Protein AF-A0A1V5T5C8-F1 (afdb_monomer_lite)

Foldseek 3Di:
DDDPPDDPPPDCPCLVPVVVVVPDPVVVQVVQCVLPVQWDWDQDPVLRAIFIWGQDPVNPGTDGPDTQADPVRHHDDDDPVVVVVVVVVVVVVVVVVVVVVVVVVVVVVVVVVVVVVVVVVVVVVVVVVVVVVVVVVVVVVVVVVVPDPPPPPPPPDDPPDPDPPPDDDD

Organism: NCBI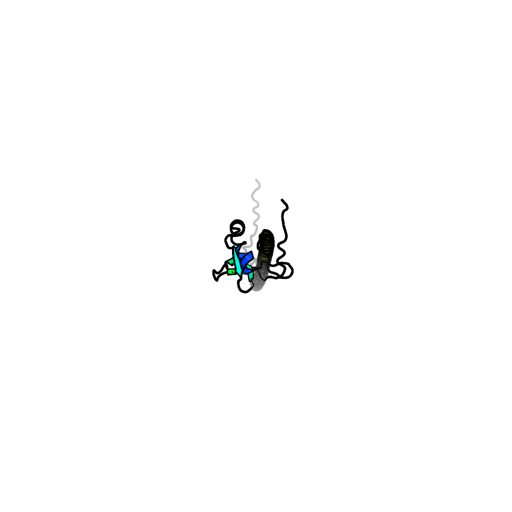:txid1852833

Secondary structure (DSSP, 8-state):
----------SSSSHHHHTTTT---HHHHHHHHHH-TTEEEEEETTTTEEEEEEE-TTSS-EEEEEE-B-TTS-B---SHHHHHHHHHHHHHHHHHHHHHHHHHHHHHHHHHHHHHHHHHHHHHHHHHHHHHHHHHHHHHHHHHHHTS----TTSSS-------------

Structure (mmCIF, N/CA/C/O backbone):
data_AF-A0A1V5T5C8-F1
#
_entry.id   AF-A0A1V5T5C8-F1
#
loop_
_atom_site.group_PDB
_atom_site.id
_atom_site.type_symbol
_atom_site.label_atom_id
_atom_site.label_alt_id
_atom_site.label_comp_id
_atom_site.label_asym_id
_atom_site.label_entity_id
_atom_site.label_seq_id
_atom_site.pdbx_PDB_ins_code
_atom_site.Cartn_x
_atom_site.Cartn_y
_atom_site.Cartn_z
_atom_site.occupancy
_atom_site.B_iso_or_equiv
_atom_site.auth_seq_id
_atom_site.auth_comp_id
_atom_site.auth_asym_id
_atom_site.auth_atom_id
_atom_site.pdbx_PDB_model_num
ATOM 1 N N . MET A 1 1 ? 13.444 12.491 -52.263 1.00 38.03 1 MET A N 1
ATOM 2 C CA . MET A 1 1 ? 14.411 11.627 -51.557 1.00 38.03 1 MET A CA 1
ATOM 3 C C . MET A 1 1 ? 13.628 10.863 -50.518 1.00 38.03 1 MET A C 1
ATOM 5 O O . MET A 1 1 ? 13.037 11.478 -49.642 1.00 38.03 1 MET A O 1
ATOM 9 N N . GLU A 1 2 ? 13.500 9.564 -50.746 1.00 32.31 2 GLU A N 1
ATOM 10 C CA . GLU A 1 2 ? 12.627 8.657 -50.007 1.00 32.31 2 GLU A CA 1
ATOM 11 C C . GLU A 1 2 ? 13.234 8.294 -48.645 1.00 32.31 2 GLU A C 1
ATOM 13 O O . GLU A 1 2 ? 14.443 8.097 -48.514 1.00 32.31 2 GLU A O 1
ATOM 18 N N . LEU A 1 3 ? 12.371 8.245 -47.629 1.00 39.69 3 LEU A N 1
ATOM 19 C CA . LEU A 1 3 ? 12.669 7.798 -46.272 1.00 39.69 3 LEU A CA 1
ATOM 20 C C . LEU A 1 3 ? 12.863 6.278 -46.280 1.00 39.69 3 LEU A C 1
ATOM 22 O O . LEU A 1 3 ? 11.891 5.530 -46.343 1.00 39.69 3 LEU A O 1
ATOM 26 N N . ASN A 1 4 ? 14.108 5.814 -46.180 1.00 36.47 4 ASN A N 1
ATOM 27 C CA . ASN A 1 4 ? 14.394 4.401 -45.940 1.00 36.47 4 ASN A CA 1
ATOM 28 C C . ASN A 1 4 ? 14.204 4.070 -44.455 1.00 36.47 4 ASN A C 1
ATOM 30 O O . ASN A 1 4 ? 15.144 4.062 -43.662 1.00 36.47 4 ASN A O 1
ATOM 34 N N . SER A 1 5 ? 12.957 3.779 -44.090 1.00 45.12 5 SER A N 1
ATOM 35 C CA . SER A 1 5 ? 12.588 3.082 -42.862 1.00 45.12 5 SER A CA 1
ATOM 36 C C . SER A 1 5 ? 12.713 1.573 -43.080 1.00 45.12 5 SER A C 1
ATOM 38 O O . SER A 1 5 ? 11.783 0.947 -43.577 1.00 45.12 5 SER A O 1
ATOM 40 N N . ASN A 1 6 ? 13.856 0.984 -42.736 1.00 38.56 6 ASN A N 1
ATOM 41 C CA . ASN A 1 6 ? 13.992 -0.466 -42.564 1.00 38.56 6 ASN A CA 1
ATOM 42 C C . ASN A 1 6 ? 15.200 -0.769 -41.669 1.00 38.56 6 ASN A C 1
ATOM 44 O O . ASN A 1 6 ? 16.233 -1.243 -42.125 1.00 38.56 6 ASN A O 1
ATOM 48 N N . PHE A 1 7 ? 15.055 -0.497 -40.372 1.00 40.44 7 PHE A N 1
ATOM 49 C CA . PHE A 1 7 ? 15.857 -1.154 -39.342 1.00 40.44 7 PHE A CA 1
ATOM 50 C C . PHE A 1 7 ? 14.936 -2.106 -38.577 1.00 40.44 7 PHE A C 1
ATOM 52 O O . PHE A 1 7 ? 14.286 -1.747 -37.599 1.00 40.44 7 PHE A O 1
ATOM 59 N N . HIS A 1 8 ? 14.815 -3.324 -39.099 1.00 40.09 8 HIS A N 1
ATOM 60 C CA . HIS A 1 8 ? 14.231 -4.457 -38.392 1.00 40.09 8 HIS A CA 1
ATOM 61 C C . HIS A 1 8 ? 15.360 -5.253 -37.745 1.00 40.09 8 HIS A C 1
ATOM 63 O O . HIS A 1 8 ? 15.930 -6.155 -38.355 1.00 40.09 8 HIS A O 1
ATOM 69 N N . ASP A 1 9 ? 15.673 -4.902 -36.502 1.00 41.22 9 ASP A N 1
ATOM 70 C CA . ASP A 1 9 ? 16.601 -5.651 -35.660 1.00 41.22 9 ASP A CA 1
ATOM 71 C C . ASP A 1 9 ? 15.849 -6.874 -35.093 1.00 41.22 9 ASP A C 1
ATOM 73 O O . ASP A 1 9 ? 15.167 -6.803 -34.074 1.00 41.22 9 ASP A O 1
ATOM 77 N N . ARG A 1 10 ? 15.838 -7.981 -35.852 1.00 44.47 10 ARG A N 1
ATOM 78 C CA . ARG A 1 10 ? 15.062 -9.208 -35.549 1.00 44.47 10 ARG A CA 1
ATOM 79 C C . ARG A 1 10 ? 15.802 -10.242 -34.695 1.00 44.47 10 ARG A C 1
ATOM 81 O O . ARG A 1 10 ? 15.260 -11.307 -34.424 1.00 44.47 10 ARG A O 1
ATOM 88 N N . ALA A 1 11 ? 17.020 -9.963 -34.267 1.00 41.38 11 ALA A N 1
ATOM 89 C CA . ALA A 1 11 ? 17.765 -10.828 -33.365 1.00 41.38 11 ALA A CA 1
ATOM 90 C C . ALA A 1 11 ? 18.721 -9.932 -32.595 1.00 41.38 11 ALA A C 1
ATOM 92 O O . ALA A 1 11 ? 19.500 -9.236 -33.232 1.00 41.38 11 ALA A O 1
ATOM 93 N N . GLY A 1 12 ? 18.637 -9.928 -31.263 1.00 43.31 12 GLY A N 1
ATOM 94 C CA . GLY A 1 12 ? 19.308 -9.001 -30.344 1.00 43.31 12 GLY A CA 1
ATOM 95 C C . GLY A 1 12 ? 20.844 -9.036 -30.317 1.00 43.31 12 GLY A C 1
ATOM 96 O O . GLY A 1 12 ? 21.445 -9.022 -29.248 1.00 43.31 12 GLY A O 1
ATOM 97 N N . ASN A 1 13 ? 21.485 -9.052 -31.479 1.00 45.16 13 ASN A N 1
ATOM 98 C CA . ASN A 1 13 ? 22.926 -9.113 -31.675 1.00 45.16 13 ASN A CA 1
ATOM 99 C C . ASN A 1 13 ? 23.567 -7.719 -31.766 1.00 45.16 13 ASN A C 1
ATOM 101 O O . ASN A 1 13 ? 24.787 -7.620 -31.705 1.00 45.16 13 ASN A O 1
ATOM 105 N N . LEU A 1 14 ? 22.766 -6.650 -31.854 1.00 46.56 14 LEU A N 1
ATOM 106 C CA . LEU A 1 14 ? 23.217 -5.250 -31.876 1.00 46.56 14 LEU A CA 1
ATOM 107 C C . LEU A 1 14 ? 22.770 -4.444 -30.644 1.00 46.56 14 LEU A C 1
ATOM 109 O O . LEU A 1 14 ? 22.971 -3.235 -30.584 1.00 46.56 14 LEU A O 1
ATOM 113 N N . ILE A 1 15 ? 22.244 -5.104 -29.602 1.00 48.31 15 ILE A N 1
ATOM 114 C CA . ILE A 1 15 ? 21.713 -4.436 -28.397 1.00 48.31 15 ILE A CA 1
ATOM 115 C C . ILE A 1 15 ? 22.774 -3.550 -27.712 1.00 48.31 15 ILE A C 1
ATOM 117 O O . ILE A 1 15 ? 22.446 -2.535 -27.120 1.00 48.31 15 ILE A O 1
ATOM 121 N N . GLY A 1 16 ? 24.068 -3.859 -27.813 1.00 44.94 16 GLY A N 1
ATOM 122 C CA . GLY A 1 16 ? 25.109 -2.989 -27.248 1.00 44.94 16 GLY A CA 1
ATOM 123 C C . GLY A 1 16 ? 25.271 -1.641 -27.969 1.00 44.94 16 GLY A C 1
ATOM 124 O O . GLY A 1 16 ? 25.541 -0.631 -27.321 1.00 44.94 16 GLY A O 1
ATOM 125 N N . GLU A 1 17 ? 25.088 -1.614 -29.292 1.00 48.06 17 GLU A N 1
ATOM 126 C CA . GLU A 1 17 ? 25.416 -0.467 -30.154 1.00 48.06 17 GLU A CA 1
ATOM 127 C C . GLU A 1 17 ? 24.178 0.357 -30.539 1.00 48.06 17 GLU A C 1
ATOM 129 O O . GLU A 1 17 ? 24.265 1.578 -30.643 1.00 48.06 17 GLU A O 1
ATOM 134 N N . THR A 1 18 ? 22.993 -0.257 -30.646 1.00 48.06 18 THR A N 1
ATOM 135 C CA . THR A 1 18 ? 21.729 0.481 -30.839 1.00 48.06 18 THR A CA 1
ATOM 136 C C . THR A 1 18 ? 21.247 1.142 -29.542 1.00 48.06 18 THR A C 1
ATOM 138 O O . THR A 1 18 ? 20.561 2.162 -29.574 1.00 48.06 18 THR A O 1
ATOM 141 N N . TYR A 1 19 ? 21.626 0.608 -28.375 1.00 49.00 19 TYR A N 1
ATOM 142 C CA . TYR A 1 19 ? 21.136 1.096 -27.078 1.00 49.00 19 TYR A CA 1
ATOM 143 C C . TYR A 1 19 ? 22.019 2.196 -26.491 1.00 49.00 19 TYR A C 1
ATOM 145 O O . TYR A 1 19 ? 21.559 2.941 -25.627 1.00 49.00 19 TYR A O 1
ATOM 153 N N . SER A 1 20 ? 23.241 2.361 -27.008 1.00 46.12 20 SER A N 1
ATOM 154 C CA . SER A 1 20 ? 24.018 3.578 -26.798 1.00 46.12 20 SER A CA 1
ATOM 155 C C . SER A 1 20 ? 23.475 4.761 -27.620 1.00 46.12 20 SER A C 1
ATOM 157 O O . SER A 1 20 ? 23.732 5.907 -27.289 1.00 46.12 20 SER A O 1
ATOM 159 N N . LEU A 1 21 ? 22.659 4.530 -28.654 1.00 45.25 21 LEU A N 1
ATOM 160 C CA . LEU A 1 21 ? 21.985 5.599 -29.409 1.00 45.25 21 LEU A CA 1
ATOM 161 C C . LEU A 1 21 ? 20.641 6.028 -28.796 1.00 45.25 21 LEU A C 1
ATOM 163 O O . LEU A 1 21 ? 20.208 7.152 -29.020 1.00 45.25 21 LEU A O 1
ATOM 167 N N . ILE A 1 22 ? 20.033 5.182 -27.953 1.00 46.81 22 ILE A N 1
ATOM 168 C CA . ILE A 1 22 ? 18.993 5.582 -26.981 1.00 46.81 22 ILE A CA 1
ATOM 169 C C . ILE A 1 22 ? 19.664 6.049 -25.666 1.00 46.81 22 ILE A C 1
ATOM 171 O O . ILE A 1 22 ? 19.035 6.132 -24.612 1.00 46.81 22 ILE A O 1
ATOM 175 N N . LEU A 1 23 ? 20.967 6.369 -25.684 1.00 46.91 23 LEU A N 1
ATOM 176 C CA . LEU A 1 23 ? 21.528 7.218 -24.639 1.00 46.91 23 LEU A CA 1
ATOM 177 C C . LEU A 1 23 ? 20.893 8.594 -24.780 1.00 46.91 23 LEU A C 1
ATOM 179 O O . LEU A 1 23 ? 20.961 9.216 -25.835 1.00 46.91 23 LEU A O 1
ATOM 183 N N . GLN A 1 24 ? 20.356 9.070 -23.660 1.00 48.06 24 GLN A N 1
ATOM 184 C CA . GLN A 1 24 ? 19.908 10.441 -23.472 1.00 48.06 24 GLN A CA 1
ATOM 185 C C . GLN A 1 24 ? 18.682 10.798 -24.318 1.00 48.06 24 GLN A C 1
ATOM 187 O O . GLN A 1 24 ? 18.741 11.686 -25.162 1.00 48.06 24 GLN A O 1
ATOM 192 N N . ASP A 1 25 ? 17.521 10.229 -23.998 1.00 52.97 25 ASP A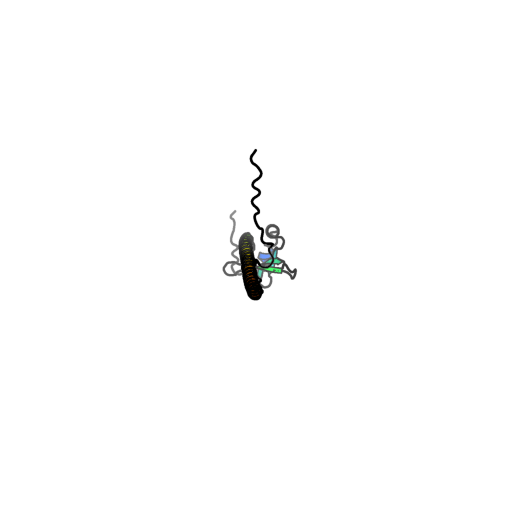 N 1
ATOM 193 C CA . ASP A 1 25 ? 16.358 11.112 -23.952 1.00 52.97 25 ASP A CA 1
ATOM 194 C C . ASP A 1 25 ? 16.338 11.776 -22.560 1.00 52.97 25 ASP A C 1
ATOM 196 O O . ASP A 1 25 ? 15.690 11.258 -21.641 1.00 52.97 25 ASP A O 1
ATOM 200 N N . PRO A 1 26 ? 17.071 12.894 -22.339 1.00 59.62 26 PRO A N 1
ATOM 201 C CA . PRO A 1 26 ? 17.005 13.613 -21.073 1.00 59.62 26 PRO A CA 1
ATOM 202 C C . PRO A 1 26 ? 15.567 14.051 -20.782 1.00 59.62 26 PRO A C 1
ATOM 204 O O . PRO A 1 26 ? 15.218 14.275 -19.626 1.00 59.62 26 PRO A O 1
ATOM 207 N N . PHE A 1 27 ? 14.696 14.129 -21.795 1.00 68.50 27 PHE A N 1
ATOM 208 C CA . PHE A 1 27 ? 13.298 14.460 -21.596 1.00 68.50 27 PHE A CA 1
ATOM 209 C C . PHE A 1 27 ? 12.524 13.321 -20.936 1.00 68.50 27 PHE A C 1
ATOM 211 O O . PHE A 1 27 ? 11.651 13.622 -20.129 1.00 68.50 27 PHE A O 1
ATOM 218 N N . PHE A 1 28 ? 12.825 12.043 -21.195 1.00 76.88 28 PHE A N 1
ATOM 219 C CA . PHE A 1 28 ? 12.120 10.951 -20.517 1.00 76.88 28 PHE A CA 1
ATOM 220 C C . PHE A 1 28 ? 12.526 10.829 -19.047 1.00 76.88 28 PHE A C 1
ATOM 222 O O . PHE A 1 28 ? 11.649 10.727 -18.192 1.00 76.88 28 PHE A O 1
ATOM 229 N N . GLU A 1 29 ? 13.821 10.906 -18.724 1.00 77.31 29 GLU A N 1
ATOM 230 C CA . GLU A 1 29 ? 14.257 10.893 -17.320 1.00 77.31 29 GLU A CA 1
ATOM 231 C C . GLU A 1 29 ? 13.709 12.113 -16.562 1.00 77.31 29 GLU A C 1
ATOM 233 O O . GLU A 1 29 ? 13.213 11.974 -15.445 1.00 77.31 29 GLU A O 1
ATOM 238 N N . ASN A 1 30 ? 13.685 13.291 -17.196 1.00 80.75 30 ASN A N 1
ATOM 239 C CA . ASN A 1 30 ? 13.052 14.479 -16.621 1.00 80.75 30 ASN A CA 1
ATOM 240 C C . ASN A 1 30 ? 11.535 14.307 -16.455 1.00 80.75 30 ASN A C 1
ATOM 242 O O . ASN A 1 30 ? 10.991 14.689 -15.424 1.00 80.75 30 ASN A O 1
ATOM 246 N N . LYS A 1 31 ? 10.835 13.709 -17.427 1.00 83.56 31 LYS A N 1
ATOM 247 C CA . LYS A 1 31 ? 9.402 13.390 -17.308 1.00 83.56 31 LYS A CA 1
ATOM 248 C C . LYS A 1 31 ? 9.141 12.396 -16.179 1.00 83.56 31 LYS A C 1
ATOM 250 O O . LYS A 1 31 ? 8.177 12.577 -15.447 1.00 83.56 31 LYS A O 1
ATOM 255 N N . LEU A 1 32 ? 9.997 11.388 -16.015 1.00 85.31 32 LEU A N 1
ATOM 256 C CA . LEU A 1 32 ? 9.897 10.408 -14.939 1.00 85.31 32 LEU A CA 1
ATOM 257 C C . LEU A 1 32 ? 10.108 11.068 -13.571 1.00 85.31 32 LEU A C 1
ATOM 259 O O . LEU A 1 32 ? 9.294 10.861 -12.681 1.00 85.31 32 LEU A O 1
ATOM 263 N N . ARG A 1 33 ? 11.124 11.929 -13.431 1.00 84.75 33 ARG A N 1
ATOM 264 C CA . ARG A 1 33 ? 11.362 12.705 -12.200 1.00 84.75 33 ARG A CA 1
ATOM 265 C C . ARG A 1 33 ? 10.247 13.707 -11.900 1.00 84.75 33 ARG A C 1
ATOM 267 O O . ARG A 1 33 ? 9.917 13.916 -10.739 1.00 84.75 33 ARG A O 1
ATOM 274 N N . ASN A 1 34 ? 9.666 14.323 -12.930 1.00 85.44 34 ASN A N 1
ATOM 275 C CA . ASN A 1 34 ? 8.508 15.208 -12.780 1.00 85.44 34 ASN A CA 1
ATOM 276 C C . ASN A 1 34 ? 7.244 14.433 -12.385 1.00 85.44 34 ASN A C 1
ATOM 278 O O . ASN A 1 34 ? 6.386 14.981 -11.698 1.00 85.44 34 ASN A O 1
ATOM 282 N N . PHE A 1 35 ? 7.113 13.182 -12.835 1.00 85.94 35 PHE A N 1
ATOM 283 C CA . PHE A 1 35 ? 6.026 12.294 -12.433 1.00 85.94 35 PHE A CA 1
ATOM 284 C C . PHE A 1 35 ? 6.173 11.877 -10.965 1.00 85.94 35 PHE A C 1
ATOM 286 O O . PHE A 1 35 ? 5.215 11.986 -10.199 1.00 85.94 35 PHE A O 1
ATOM 293 N N . ASP A 1 36 ? 7.370 11.433 -10.577 1.00 83.69 36 ASP A N 1
ATOM 294 C CA . ASP A 1 36 ? 7.733 11.151 -9.192 1.00 83.69 36 ASP A CA 1
ATOM 295 C C . ASP A 1 36 ? 9.264 11.267 -9.003 1.00 83.69 36 ASP A C 1
ATOM 297 O O . ASP A 1 36 ? 10.028 10.562 -9.674 1.00 83.69 36 ASP A O 1
ATOM 301 N N . PRO A 1 37 ? 9.742 12.138 -8.093 1.00 86.56 37 PRO A N 1
ATOM 302 C CA . PRO A 1 37 ? 11.171 12.363 -7.884 1.00 86.56 37 PRO A CA 1
ATOM 303 C C . PRO A 1 37 ? 11.907 11.161 -7.276 1.00 86.56 37 PRO A C 1
ATOM 305 O O . PRO A 1 37 ? 13.135 11.110 -7.357 1.00 86.56 37 PRO A O 1
ATOM 308 N N . ASN A 1 38 ? 11.189 10.205 -6.679 1.00 85.88 38 ASN A N 1
ATOM 309 C CA . ASN A 1 38 ? 11.765 8.995 -6.094 1.00 85.88 38 ASN A CA 1
ATOM 310 C C . ASN A 1 38 ? 11.983 7.886 -7.127 1.00 85.88 38 ASN A C 1
ATOM 312 O O . ASN A 1 38 ? 12.528 6.834 -6.784 1.00 85.88 38 ASN A O 1
ATOM 316 N N . LEU A 1 39 ? 11.559 8.101 -8.376 1.00 88.31 39 LEU A N 1
ATOM 317 C CA . LEU A 1 39 ? 11.736 7.139 -9.448 1.00 88.31 39 LEU A CA 1
ATOM 318 C C . LEU A 1 39 ? 13.037 7.362 -10.203 1.00 88.31 39 LEU A C 1
ATOM 320 O O . LEU A 1 39 ? 13.448 8.485 -10.504 1.00 88.31 39 LEU A O 1
ATOM 324 N N . ARG A 1 40 ? 13.670 6.251 -10.572 1.00 87.88 40 ARG A N 1
ATOM 325 C CA . ARG A 1 40 ? 14.895 6.248 -11.363 1.00 87.88 40 ARG A CA 1
ATOM 326 C C . ARG A 1 40 ? 14.826 5.211 -12.467 1.00 87.88 40 ARG A C 1
ATOM 328 O O . ARG A 1 40 ? 14.436 4.073 -12.239 1.00 87.88 40 ARG A O 1
ATOM 335 N N . LEU A 1 41 ? 15.256 5.598 -13.660 1.00 87.62 41 LEU A N 1
ATOM 336 C CA . LEU A 1 41 ? 15.416 4.683 -14.781 1.00 87.62 41 LEU A CA 1
ATOM 337 C C . LEU A 1 41 ? 16.855 4.152 -14.805 1.00 87.62 41 LEU A C 1
ATOM 339 O O . LEU A 1 41 ? 17.804 4.935 -14.809 1.00 87.62 41 LEU A O 1
ATOM 343 N N . THR A 1 42 ? 17.013 2.830 -14.844 1.00 85.75 42 THR A N 1
ATOM 344 C CA . THR A 1 42 ? 18.323 2.164 -14.906 1.00 85.75 42 THR A CA 1
ATOM 345 C C . THR A 1 42 ? 18.278 1.023 -15.916 1.00 85.75 42 THR A C 1
ATOM 347 O O . THR A 1 42 ? 17.241 0.390 -16.098 1.00 85.75 42 THR A O 1
ATOM 350 N N . PHE A 1 43 ? 19.398 0.741 -16.579 1.00 83.88 43 PHE A N 1
ATOM 351 C CA . PHE A 1 43 ? 19.530 -0.440 -17.428 1.00 83.88 43 PHE A CA 1
ATOM 352 C C . PHE A 1 43 ? 20.106 -1.609 -16.624 1.00 83.88 43 PHE A C 1
ATOM 354 O O . PHE A 1 43 ? 21.228 -1.529 -16.120 1.00 83.88 43 PHE A O 1
ATOM 361 N N . ASP A 1 44 ? 19.345 -2.695 -16.512 1.00 83.00 44 ASP A N 1
ATOM 362 C CA . ASP A 1 44 ? 19.809 -3.946 -15.928 1.00 83.00 44 ASP A CA 1
ATOM 363 C C . ASP A 1 44 ? 20.711 -4.674 -16.935 1.00 83.00 44 ASP A C 1
ATOM 365 O O . ASP A 1 44 ? 20.273 -5.164 -17.980 1.00 83.00 44 ASP A O 1
ATOM 369 N N . GLN A 1 45 ? 21.999 -4.749 -16.603 1.00 79.94 45 GLN A N 1
ATOM 370 C CA . GLN A 1 45 ? 23.021 -5.384 -17.431 1.00 79.94 45 GLN A CA 1
ATOM 371 C C . GLN A 1 45 ? 22.915 -6.910 -17.480 1.00 79.94 45 GLN A C 1
ATOM 373 O O . GLN A 1 45 ? 23.408 -7.501 -18.444 1.00 79.94 45 GLN A O 1
ATOM 378 N N . ILE A 1 46 ? 22.313 -7.540 -16.469 1.00 81.12 46 ILE A N 1
ATOM 379 C CA . ILE A 1 46 ? 22.144 -8.994 -16.389 1.00 81.12 46 ILE A CA 1
ATOM 380 C C . ILE A 1 46 ? 20.961 -9.397 -17.262 1.00 81.12 46 ILE A C 1
ATOM 382 O O . ILE A 1 46 ? 21.089 -10.271 -18.115 1.00 81.12 46 ILE A O 1
ATOM 386 N N . GLN A 1 47 ? 19.828 -8.715 -17.090 1.00 80.06 47 GLN A N 1
ATOM 387 C CA . GLN A 1 47 ? 18.588 -9.019 -17.811 1.00 80.06 47 GLN A CA 1
ATOM 388 C C . GLN A 1 47 ? 18.485 -8.313 -19.172 1.00 80.06 47 GLN A C 1
ATOM 390 O O . GLN A 1 47 ? 17.520 -8.526 -19.900 1.00 80.06 47 GLN A O 1
ATOM 395 N N . LYS A 1 48 ? 19.479 -7.483 -19.523 1.00 81.44 48 LYS A N 1
ATOM 396 C CA . LYS A 1 48 ? 19.569 -6.725 -20.783 1.00 81.44 48 LYS A CA 1
ATOM 397 C C . LYS A 1 48 ? 18.306 -5.914 -21.087 1.00 81.44 48 LYS A C 1
ATOM 399 O O . LYS A 1 48 ? 17.860 -5.844 -22.231 1.00 81.44 48 LYS A O 1
ATOM 404 N N . LYS A 1 49 ? 17.742 -5.274 -20.061 1.00 83.44 49 LYS A N 1
ATOM 405 C CA . LYS A 1 49 ? 16.504 -4.492 -20.168 1.00 83.44 49 LYS A CA 1
ATOM 406 C C . LYS A 1 49 ? 16.511 -3.271 -19.262 1.00 83.44 49 LYS A C 1
ATOM 408 O O . LYS A 1 49 ? 17.246 -3.205 -18.281 1.00 83.44 49 LYS A O 1
ATOM 413 N N . TRP A 1 50 ? 15.654 -2.307 -19.575 1.00 85.06 50 TRP A N 1
ATOM 414 C CA . TRP A 1 50 ? 15.440 -1.145 -18.721 1.00 85.06 50 TRP A CA 1
ATOM 415 C C . TRP A 1 50 ? 14.502 -1.481 -17.566 1.00 85.06 50 TRP A C 1
ATOM 417 O O . TRP A 1 50 ? 13.534 -2.220 -17.729 1.00 85.06 50 TRP A O 1
ATOM 427 N N . VAL A 1 51 ? 14.773 -0.914 -16.398 1.00 88.44 51 VAL A N 1
ATOM 428 C CA . VAL A 1 51 ? 13.953 -1.061 -15.199 1.00 88.44 51 VAL A CA 1
ATOM 429 C C . VAL A 1 51 ? 13.714 0.301 -14.562 1.00 88.44 51 VAL A C 1
ATOM 431 O O . VAL A 1 51 ? 14.606 1.152 -14.517 1.00 88.44 51 VAL A O 1
ATOM 434 N N . VAL A 1 52 ? 12.494 0.506 -14.073 1.00 88.81 52 VAL A N 1
ATOM 435 C CA . VAL A 1 52 ? 12.149 1.638 -13.215 1.00 88.81 52 VAL A CA 1
ATOM 436 C C . VAL A 1 52 ? 12.302 1.191 -11.773 1.00 88.81 52 VAL A C 1
ATOM 438 O O . VAL A 1 52 ? 11.729 0.182 -11.350 1.00 88.81 52 VAL A O 1
ATOM 441 N N . LEU A 1 53 ? 13.097 1.956 -11.044 1.00 89.62 53 LEU A N 1
ATOM 442 C CA . LEU A 1 53 ? 13.393 1.774 -9.641 1.00 89.62 53 LEU A CA 1
ATOM 443 C C . LEU A 1 53 ? 12.661 2.826 -8.815 1.00 89.62 53 LEU A C 1
ATOM 445 O O . LEU A 1 53 ? 12.571 3.976 -9.236 1.00 89.62 53 LEU A O 1
ATOM 449 N N . GLU A 1 54 ? 12.221 2.443 -7.628 1.00 88.56 54 GLU A N 1
ATOM 450 C CA . GLU A 1 54 ? 11.689 3.331 -6.598 1.00 88.56 54 GLU A CA 1
ATOM 451 C C . GLU A 1 54 ? 12.582 3.253 -5.360 1.00 88.56 54 GLU A C 1
ATOM 453 O O . GLU A 1 54 ? 13.036 2.168 -4.982 1.00 88.56 54 GLU A O 1
ATOM 458 N N . ALA A 1 55 ? 12.864 4.394 -4.733 1.00 86.31 55 ALA A N 1
ATOM 459 C CA . ALA A 1 55 ? 13.594 4.416 -3.471 1.00 86.31 55 ALA A CA 1
ATOM 460 C C . ALA A 1 55 ? 12.789 3.704 -2.371 1.00 86.31 55 ALA A C 1
ATOM 462 O O . ALA A 1 55 ? 11.608 3.983 -2.166 1.00 86.31 55 ALA A O 1
ATOM 463 N N . ALA A 1 56 ? 13.428 2.788 -1.646 1.00 83.81 56 ALA A N 1
ATOM 464 C CA . ALA A 1 56 ? 12.778 2.103 -0.540 1.00 83.81 56 ALA A CA 1
ATOM 465 C C . ALA A 1 56 ? 12.468 3.103 0.598 1.00 83.81 56 ALA A C 1
ATOM 467 O O . ALA A 1 56 ? 13.333 3.913 0.948 1.00 83.81 56 ALA A O 1
ATOM 468 N N . PRO A 1 57 ? 11.265 3.062 1.204 1.00 78.94 57 PRO A N 1
ATOM 469 C CA . PRO A 1 57 ? 10.842 4.043 2.210 1.00 78.94 57 PRO A CA 1
ATOM 470 C C . PRO A 1 57 ? 11.653 3.976 3.511 1.00 78.94 57 PRO A C 1
ATOM 472 O O . PRO A 1 57 ? 11.695 4.941 4.267 1.00 78.94 57 PRO A O 1
ATOM 475 N N . ASP A 1 58 ? 12.307 2.846 3.769 1.00 83.19 58 ASP A N 1
ATOM 476 C CA . ASP A 1 58 ? 13.216 2.618 4.894 1.00 83.19 58 ASP A CA 1
ATOM 477 C C . ASP A 1 58 ? 14.671 3.032 4.594 1.00 83.19 58 ASP A C 1
ATOM 479 O O . ASP A 1 58 ? 15.541 2.902 5.453 1.00 83.19 58 ASP A O 1
ATOM 483 N N . GLY A 1 59 ? 14.952 3.522 3.382 1.00 79.94 59 GLY A N 1
ATOM 484 C CA . GLY A 1 59 ? 16.294 3.899 2.943 1.00 79.94 59 GLY A CA 1
ATOM 485 C C . GLY A 1 59 ? 17.221 2.714 2.649 1.00 79.94 59 GLY A C 1
ATOM 486 O O . GLY A 1 59 ? 18.417 2.925 2.453 1.00 79.94 59 GLY A O 1
ATOM 487 N N . SER A 1 60 ? 16.702 1.481 2.593 1.00 85.31 60 SER A N 1
ATOM 488 C CA . SER A 1 60 ? 17.498 0.262 2.365 1.00 85.31 60 SER A CA 1
ATOM 489 C C . SER A 1 60 ? 18.065 0.134 0.945 1.00 85.31 60 SER A C 1
ATOM 491 O O . SER A 1 60 ? 18.962 -0.677 0.706 1.00 85.31 60 SER A O 1
ATOM 493 N N . GLY A 1 61 ? 17.581 0.941 -0.002 1.00 88.12 61 GLY A N 1
ATOM 494 C CA . GLY A 1 61 ? 18.073 0.954 -1.374 1.00 88.12 61 GLY A CA 1
ATOM 495 C C . GLY A 1 61 ? 16.978 1.249 -2.389 1.00 88.12 61 GLY A C 1
ATOM 496 O O . GLY A 1 61 ? 16.188 2.175 -2.216 1.00 88.12 61 GLY A O 1
ATOM 497 N N . TRP A 1 62 ? 16.970 0.473 -3.472 1.00 87.56 62 TRP A N 1
ATOM 498 C CA . TRP A 1 62 ? 16.101 0.668 -4.629 1.00 87.56 62 TRP A CA 1
ATOM 499 C C . TRP A 1 62 ? 15.312 -0.603 -4.929 1.00 87.56 62 TRP A C 1
ATOM 501 O O . TRP A 1 62 ? 15.896 -1.679 -5.051 1.00 87.56 62 TRP A O 1
ATOM 511 N N . ASN A 1 63 ? 14.004 -0.463 -5.115 1.00 85.50 63 ASN A N 1
ATOM 512 C CA . ASN A 1 63 ? 13.106 -1.544 -5.497 1.00 85.50 63 ASN A CA 1
ATOM 513 C C . ASN A 1 63 ? 12.779 -1.457 -6.983 1.00 85.50 63 ASN A C 1
ATOM 515 O O . ASN A 1 63 ? 12.441 -0.387 -7.481 1.00 85.50 63 ASN A O 1
ATOM 519 N N . VAL A 1 64 ? 12.835 -2.582 -7.695 1.00 86.94 64 VAL A N 1
ATOM 520 C CA . VAL A 1 64 ? 12.356 -2.649 -9.081 1.00 86.94 64 VAL A CA 1
ATOM 521 C C . VAL A 1 64 ? 10.833 -2.678 -9.067 1.00 86.94 64 VAL A C 1
ATOM 523 O O . VAL A 1 64 ? 10.240 -3.651 -8.608 1.00 86.94 64 VAL A O 1
ATOM 526 N N . ILE A 1 65 ? 10.204 -1.631 -9.598 1.00 86.44 65 ILE A N 1
ATOM 527 C CA . ILE A 1 65 ? 8.739 -1.523 -9.655 1.00 86.44 65 ILE A CA 1
ATOM 528 C C . ILE A 1 65 ? 8.175 -1.808 -11.047 1.00 86.44 65 ILE A C 1
ATOM 530 O O . ILE A 1 65 ? 7.007 -2.169 -11.184 1.00 86.44 65 ILE A O 1
ATOM 534 N N . LEU A 1 66 ? 8.996 -1.666 -12.092 1.00 88.75 66 LEU A N 1
ATOM 535 C CA . LEU A 1 66 ? 8.590 -1.960 -13.461 1.00 88.75 66 LEU A CA 1
ATOM 536 C C . LEU A 1 66 ? 9.782 -2.418 -14.301 1.00 88.75 66 LEU A C 1
ATOM 538 O O . LEU A 1 66 ? 10.779 -1.707 -14.411 1.00 88.75 66 LEU A O 1
ATOM 542 N N . ALA A 1 67 ? 9.642 -3.566 -14.958 1.00 88.50 67 ALA A N 1
ATOM 543 C CA . ALA A 1 67 ? 10.522 -3.973 -16.045 1.00 88.50 67 ALA A CA 1
ATOM 544 C C . ALA A 1 67 ? 9.986 -3.439 -17.380 1.00 88.50 67 ALA A C 1
ATOM 546 O O . ALA A 1 67 ? 8.785 -3.507 -17.659 1.00 88.50 67 ALA A O 1
ATOM 547 N N . CYS A 1 68 ? 10.874 -2.884 -18.203 1.00 87.19 68 CYS A N 1
ATOM 548 C CA . CYS A 1 68 ? 10.518 -2.380 -19.519 1.00 87.19 68 CYS A CA 1
ATOM 549 C C . CYS A 1 68 ? 10.486 -3.541 -20.519 1.00 87.19 68 CYS A C 1
ATOM 551 O O . CYS A 1 68 ? 11.479 -3.824 -21.188 1.00 87.19 68 CYS A O 1
ATOM 553 N N . GLU A 1 69 ? 9.349 -4.228 -20.578 1.00 86.31 69 GLU A N 1
ATOM 554 C CA . GLU A 1 69 ? 9.127 -5.413 -21.410 1.00 86.31 69 GLU A CA 1
ATOM 555 C C . GLU A 1 69 ? 7.828 -5.297 -22.213 1.00 86.31 69 GLU A C 1
ATOM 557 O O . GLU A 1 69 ? 6.915 -4.544 -21.846 1.00 86.31 69 GLU A O 1
ATOM 562 N N . ASP A 1 70 ? 7.756 -6.026 -23.324 1.00 83.88 70 ASP A N 1
ATOM 563 C CA . ASP A 1 70 ? 6.512 -6.257 -24.057 1.00 83.88 70 ASP A CA 1
ATOM 564 C C . ASP A 1 70 ? 5.634 -7.332 -23.380 1.00 83.88 70 ASP A C 1
ATOM 566 O O . ASP A 1 70 ? 5.888 -7.757 -22.252 1.00 83.88 70 ASP A O 1
ATOM 570 N N . GLU A 1 71 ? 4.531 -7.710 -24.027 1.00 83.62 71 GLU A N 1
ATOM 571 C CA . GLU A 1 71 ? 3.593 -8.714 -23.500 1.00 83.62 71 GLU A CA 1
ATOM 572 C C . GLU A 1 71 ? 4.179 -10.133 -23.502 1.00 83.62 71 GLU A C 1
ATOM 574 O O . GLU A 1 71 ? 3.747 -10.972 -22.712 1.00 83.62 71 GLU A O 1
ATOM 579 N N . ASP A 1 72 ? 5.199 -10.367 -24.327 1.00 83.88 72 ASP A N 1
ATOM 580 C CA . ASP A 1 72 ? 5.899 -11.640 -24.480 1.00 83.88 72 ASP A CA 1
ATOM 581 C C . ASP A 1 72 ? 7.148 -11.732 -23.577 1.00 83.88 72 ASP A C 1
ATOM 583 O O . ASP A 1 72 ? 7.840 -12.751 -23.563 1.00 83.88 72 ASP A O 1
ATOM 587 N N . GLY A 1 73 ? 7.438 -10.681 -22.798 1.00 79.69 73 GLY A N 1
ATOM 588 C CA . GLY A 1 73 ? 8.580 -10.603 -21.884 1.00 79.69 73 GLY A CA 1
ATOM 589 C C . GLY A 1 73 ? 9.898 -10.190 -22.546 1.00 79.69 73 GLY A C 1
ATOM 590 O O . GLY A 1 73 ? 10.953 -10.271 -21.912 1.00 79.69 73 GLY A O 1
ATOM 591 N N . ASN A 1 74 ? 9.879 -9.735 -23.801 1.00 81.19 74 ASN A N 1
ATOM 592 C CA . ASN A 1 74 ? 11.081 -9.242 -24.465 1.00 81.19 74 ASN A CA 1
ATOM 593 C C . ASN A 1 74 ? 11.407 -7.809 -24.020 1.00 81.19 74 ASN A C 1
ATOM 595 O O . ASN A 1 74 ? 10.497 -6.992 -23.833 1.00 81.19 74 ASN A O 1
ATOM 599 N N . PRO A 1 75 ? 12.700 -7.451 -23.908 1.00 81.69 75 PRO A N 1
ATOM 600 C CA . PRO A 1 75 ? 13.119 -6.098 -23.568 1.00 81.69 75 PRO A CA 1
ATOM 601 C C . PRO A 1 75 ? 12.561 -5.059 -24.543 1.00 81.69 75 PRO A C 1
ATOM 603 O O . PRO A 1 75 ? 12.797 -5.114 -25.750 1.00 81.69 75 PRO A O 1
ATOM 606 N N . LYS A 1 76 ? 11.879 -4.051 -24.001 1.00 82.56 76 LYS A N 1
ATOM 607 C CA . LYS A 1 76 ? 11.297 -2.938 -24.750 1.00 82.56 76 LYS A CA 1
ATOM 608 C C . LYS A 1 76 ? 11.903 -1.620 -24.283 1.00 82.56 76 LYS A C 1
ATOM 610 O O . LYS A 1 76 ? 12.137 -1.413 -23.094 1.00 82.56 76 LYS A O 1
ATOM 615 N N . ALA A 1 77 ? 12.147 -0.701 -25.214 1.00 80.00 77 ALA A N 1
ATOM 616 C CA . ALA A 1 77 ? 12.658 0.621 -24.869 1.00 80.00 77 ALA A CA 1
ATOM 617 C C . ALA A 1 77 ? 11.648 1.409 -23.999 1.00 80.00 77 ALA A C 1
ATOM 619 O O . ALA A 1 77 ? 10.433 1.337 -24.245 1.00 80.00 77 ALA A O 1
ATOM 620 N N . PRO A 1 78 ? 12.122 2.166 -22.992 1.00 82.94 78 PRO A N 1
ATOM 621 C CA . PRO A 1 78 ? 11.267 3.017 -22.178 1.00 82.94 78 PRO A CA 1
ATOM 622 C C . PRO A 1 78 ? 10.660 4.131 -23.036 1.00 82.94 78 PRO A C 1
ATOM 624 O O . PRO A 1 78 ? 11.277 4.633 -23.972 1.00 82.94 78 PRO A O 1
ATOM 627 N N . GLY A 1 79 ? 9.426 4.507 -22.723 1.00 82.94 79 GLY A N 1
ATOM 628 C CA . GLY A 1 79 ? 8.692 5.542 -23.442 1.00 82.94 79 GLY A CA 1
ATOM 629 C C . GLY A 1 79 ? 7.398 5.892 -22.721 1.00 82.94 79 GLY A C 1
ATOM 630 O O . GLY A 1 79 ? 7.179 5.479 -21.586 1.00 82.94 79 GLY A O 1
ATOM 631 N N . GLU A 1 80 ? 6.503 6.625 -23.376 1.00 83.56 80 GLU A N 1
ATOM 632 C CA . GLU A 1 80 ? 5.260 7.129 -22.767 1.00 83.56 80 GLU A CA 1
ATOM 633 C C . GLU A 1 80 ? 4.371 6.026 -22.159 1.00 83.56 80 GLU A C 1
ATOM 635 O O . GLU A 1 80 ? 3.719 6.217 -21.134 1.00 83.56 80 GLU A O 1
ATOM 640 N N . TRP A 1 81 ? 4.436 4.817 -22.716 1.00 84.69 81 TRP A N 1
ATOM 641 C CA . TRP A 1 81 ? 3.762 3.633 -22.186 1.00 84.69 81 TRP A CA 1
ATOM 642 C C . TRP A 1 81 ? 4.181 3.273 -20.745 1.00 84.69 81 TRP A C 1
ATOM 644 O O . TRP A 1 81 ? 3.362 2.752 -19.986 1.00 84.69 81 TRP A O 1
ATOM 654 N N . VAL A 1 82 ? 5.425 3.573 -20.352 1.00 86.56 82 VAL A N 1
ATOM 655 C CA . VAL A 1 82 ? 5.925 3.389 -18.980 1.00 86.56 82 VAL A CA 1
ATOM 656 C C . VAL A 1 82 ? 5.197 4.335 -18.031 1.00 86.56 82 VAL A C 1
ATOM 658 O O . VAL A 1 82 ? 4.703 3.889 -16.999 1.00 86.56 82 VAL A O 1
ATOM 661 N N . LEU A 1 83 ? 5.058 5.613 -18.401 1.00 85.81 83 LEU A N 1
ATOM 662 C CA . LEU A 1 83 ? 4.337 6.607 -17.598 1.00 85.81 83 LEU A CA 1
ATOM 663 C C . LEU A 1 83 ? 2.858 6.234 -17.456 1.00 85.81 83 LEU A C 1
ATOM 665 O O . LEU A 1 83 ? 2.314 6.301 -16.358 1.00 85.81 83 LEU A O 1
ATOM 669 N N . ASN A 1 84 ? 2.230 5.751 -18.531 1.00 86.69 84 ASN A N 1
ATOM 670 C CA . ASN A 1 84 ? 0.849 5.267 -18.481 1.00 86.69 84 ASN A CA 1
ATOM 671 C C . ASN A 1 84 ? 0.694 4.072 -17.531 1.00 86.69 84 ASN A C 1
ATOM 673 O O . ASN A 1 84 ? -0.249 4.031 -16.739 1.00 86.69 84 ASN A O 1
ATOM 677 N N . ARG A 1 85 ? 1.631 3.112 -17.553 1.00 86.00 85 ARG A N 1
ATOM 678 C CA . ARG A 1 85 ? 1.626 2.004 -16.587 1.00 86.00 85 ARG A CA 1
ATOM 679 C C . ARG A 1 85 ? 1.802 2.507 -15.156 1.00 86.00 85 ARG A C 1
ATOM 681 O O . ARG A 1 85 ? 1.032 2.099 -14.291 1.00 86.00 85 ARG A O 1
ATOM 688 N N . LEU A 1 86 ? 2.762 3.398 -14.907 1.00 86.56 86 LEU A N 1
ATOM 689 C CA . LEU A 1 86 ? 2.998 3.979 -13.581 1.00 86.56 86 LEU A CA 1
ATOM 690 C C . LEU A 1 86 ? 1.773 4.742 -13.063 1.00 86.56 86 LEU A C 1
ATOM 692 O O . LEU A 1 86 ? 1.407 4.595 -11.899 1.00 86.56 86 LEU A O 1
ATOM 696 N N . TYR A 1 87 ? 1.082 5.483 -13.929 1.00 87.44 87 TYR A N 1
ATOM 697 C CA . TYR A 1 87 ? -0.170 6.154 -13.589 1.00 87.44 87 TYR A CA 1
ATOM 698 C C . TYR A 1 87 ? -1.252 5.160 -13.143 1.00 87.44 87 TYR A C 1
ATOM 700 O O . TYR A 1 87 ? -1.870 5.342 -12.094 1.00 87.44 87 TYR A O 1
ATOM 708 N N . VAL A 1 88 ? -1.435 4.059 -13.879 1.00 84.06 88 VAL A N 1
ATOM 709 C CA . VAL A 1 88 ? -2.384 2.998 -13.501 1.00 84.06 88 VAL A CA 1
ATOM 710 C C . VAL A 1 88 ? -1.985 2.326 -12.183 1.00 84.06 88 VAL A C 1
ATOM 712 O O . VAL A 1 88 ? -2.853 2.054 -11.351 1.00 84.06 88 VAL A O 1
ATOM 715 N N . TYR A 1 89 ? -0.693 2.068 -11.961 1.00 79.81 89 TYR A N 1
ATOM 716 C CA . TYR A 1 89 ? -0.207 1.528 -10.688 1.00 79.81 89 TYR A CA 1
ATOM 717 C C . TYR A 1 89 ? -0.520 2.461 -9.521 1.00 79.81 89 TYR A C 1
ATOM 719 O O . TYR A 1 89 ? -1.036 1.998 -8.504 1.00 79.81 89 TYR A O 1
ATOM 727 N N . ARG A 1 90 ? -0.288 3.766 -9.690 1.00 80.88 90 ARG A N 1
ATOM 728 C CA . ARG A 1 90 ? -0.590 4.778 -8.678 1.00 80.88 90 ARG A CA 1
ATOM 729 C C . ARG A 1 90 ? -2.078 4.832 -8.345 1.00 80.88 90 ARG A C 1
ATOM 731 O O . ARG A 1 90 ? -2.429 4.740 -7.176 1.00 80.88 90 ARG A O 1
ATOM 738 N N . GLN A 1 91 ? -2.947 4.871 -9.354 1.00 80.69 91 GLN A N 1
ATOM 739 C CA . GLN A 1 91 ? -4.402 4.843 -9.157 1.00 80.69 91 GLN A CA 1
ATOM 740 C C . GLN A 1 91 ? -4.855 3.591 -8.391 1.00 80.69 91 GLN A C 1
ATOM 742 O O . GLN A 1 91 ? -5.667 3.666 -7.472 1.00 80.69 91 GLN A O 1
ATOM 747 N N . ARG A 1 92 ? -4.289 2.421 -8.714 1.00 76.38 92 ARG A N 1
ATOM 748 C CA . ARG A 1 92 ? -4.581 1.174 -7.988 1.00 76.38 92 ARG A CA 1
ATOM 749 C C . ARG A 1 92 ? -4.076 1.204 -6.548 1.00 76.38 92 ARG A C 1
ATOM 751 O O . ARG A 1 92 ? -4.728 0.642 -5.672 1.00 76.38 92 ARG A O 1
ATOM 758 N N . TYR A 1 93 ? -2.914 1.802 -6.309 1.00 75.69 93 TYR A N 1
ATOM 759 C CA . TYR A 1 93 ? -2.359 1.947 -4.969 1.00 75.69 93 TYR A CA 1
ATOM 760 C C . TYR A 1 93 ? -3.201 2.899 -4.112 1.00 75.69 93 TYR A C 1
ATOM 762 O O . TYR A 1 93 ? -3.547 2.553 -2.986 1.00 75.69 93 TYR A O 1
ATOM 770 N N . GLU A 1 94 ? -3.596 4.047 -4.664 1.00 76.38 94 GLU A N 1
ATOM 771 C CA . GLU A 1 94 ? -4.487 5.015 -4.015 1.00 76.38 94 GLU A CA 1
ATOM 772 C C . GLU A 1 94 ? -5.841 4.373 -3.682 1.00 76.38 94 GLU A C 1
ATOM 774 O O . GLU A 1 94 ? -6.249 4.403 -2.524 1.00 76.38 94 GLU A O 1
ATOM 779 N N . ALA A 1 95 ? -6.455 3.655 -4.627 1.00 73.88 95 ALA A N 1
ATOM 780 C CA . ALA A 1 95 ? -7.700 2.928 -4.381 1.00 73.88 95 ALA A CA 1
ATOM 781 C C . ALA A 1 95 ? -7.562 1.865 -3.274 1.00 73.88 95 ALA A C 1
ATOM 783 O O . ALA A 1 95 ? -8.426 1.743 -2.408 1.00 73.88 95 ALA A O 1
ATOM 784 N N . LYS A 1 96 ? -6.461 1.098 -3.252 1.00 69.75 96 LYS A N 1
ATOM 785 C CA . LYS A 1 96 ? -6.197 0.127 -2.174 1.00 69.75 96 LYS A CA 1
ATOM 786 C C . LYS A 1 96 ? -5.991 0.806 -0.824 1.00 69.75 96 LYS A C 1
ATOM 788 O O . LYS A 1 96 ? -6.428 0.274 0.193 1.00 69.75 96 LYS A O 1
ATOM 793 N N . ARG A 1 97 ? -5.321 1.958 -0.806 1.00 72.62 97 ARG A N 1
ATOM 794 C CA . ARG A 1 97 ? -5.114 2.750 0.405 1.00 72.62 97 ARG A CA 1
ATOM 795 C C . ARG A 1 97 ? -6.443 3.276 0.938 1.00 72.62 97 ARG A C 1
ATOM 797 O O . ARG A 1 97 ? -6.680 3.153 2.132 1.00 72.62 97 ARG A O 1
ATOM 804 N N . GLU A 1 98 ? -7.306 3.805 0.077 1.00 68.62 98 GLU A N 1
ATOM 805 C CA . GLU A 1 98 ? -8.652 4.257 0.449 1.00 68.62 98 GLU A CA 1
ATOM 806 C C . GLU A 1 98 ? -9.494 3.106 1.007 1.00 68.62 98 GLU A C 1
ATOM 808 O O . GLU A 1 98 ? -10.030 3.222 2.105 1.00 68.62 98 GLU A O 1
ATOM 813 N N . MET A 1 99 ? -9.504 1.946 0.341 1.00 70.38 99 MET A N 1
ATOM 814 C CA . MET A 1 99 ? -10.189 0.752 0.853 1.00 70.38 99 MET A CA 1
ATOM 815 C C . MET A 1 99 ? -9.637 0.290 2.210 1.00 70.38 99 MET A C 1
ATOM 817 O O . MET A 1 99 ? -10.406 -0.073 3.098 1.00 70.38 99 MET A O 1
ATOM 821 N N . GLY A 1 100 ? -8.313 0.310 2.394 1.00 70.19 100 GLY A N 1
ATOM 822 C CA . GLY A 1 100 ? -7.676 -0.052 3.662 1.00 70.19 100 GLY A CA 1
ATOM 823 C C . GLY A 1 100 ? -7.980 0.936 4.793 1.00 70.19 100 GLY A C 1
ATOM 824 O O . GLY A 1 100 ? -8.181 0.522 5.935 1.00 70.19 100 GLY A O 1
ATOM 825 N N 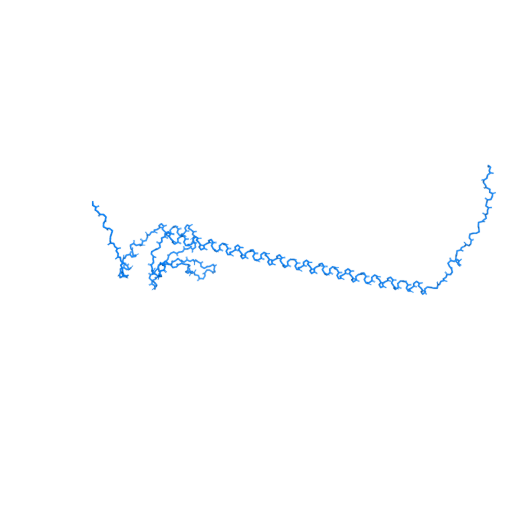. ILE A 1 101 ? -8.064 2.233 4.480 1.00 63.62 101 ILE A N 1
ATOM 826 C CA . ILE A 1 101 ? -8.507 3.276 5.415 1.00 63.62 101 ILE A CA 1
ATOM 827 C C . ILE A 1 101 ? -9.971 3.038 5.807 1.00 63.62 101 ILE A C 1
ATOM 829 O O . ILE A 1 101 ? -10.292 3.070 6.994 1.00 63.62 101 ILE A O 1
ATOM 833 N N . ASP A 1 102 ? -10.840 2.720 4.847 1.00 65.12 102 ASP A N 1
ATOM 834 C CA . ASP A 1 102 ? -12.250 2.421 5.105 1.00 65.12 102 ASP A CA 1
ATOM 835 C C . ASP A 1 102 ? -12.439 1.170 5.972 1.00 65.12 102 ASP A C 1
ATOM 837 O O . ASP A 1 102 ? -13.282 1.156 6.871 1.00 65.12 102 ASP A O 1
ATOM 841 N N . GLU A 1 103 ? -11.657 0.111 5.748 1.00 68.88 103 GLU A N 1
ATOM 842 C CA . GLU A 1 103 ? -11.678 -1.072 6.614 1.00 68.88 103 GLU A CA 1
ATOM 843 C C . GLU A 1 103 ? -11.210 -0.761 8.036 1.00 68.88 103 GLU A C 1
ATOM 845 O O . GLU A 1 103 ? -11.817 -1.227 9.004 1.00 68.88 103 GLU A O 1
ATOM 850 N N . TRP A 1 104 ? -10.160 0.048 8.177 1.00 69.69 104 TRP A N 1
ATOM 851 C CA . TRP A 1 104 ? -9.685 0.497 9.482 1.00 69.69 104 TRP A CA 1
ATOM 852 C C . TRP A 1 104 ? -10.750 1.320 10.220 1.00 69.69 104 TRP A C 1
ATOM 854 O O . TRP A 1 104 ? -11.040 1.043 11.385 1.00 69.69 104 TRP A O 1
ATOM 864 N N . PHE A 1 105 ? -11.411 2.256 9.532 1.00 65.00 105 PHE A N 1
ATOM 865 C CA . PHE A 1 105 ? -12.520 3.030 10.095 1.00 65.00 105 PHE A CA 1
ATOM 866 C C . PHE A 1 105 ? -13.710 2.150 10.493 1.00 65.00 105 PHE A C 1
ATOM 868 O O . PHE A 1 105 ? -14.298 2.356 11.556 1.00 65.00 105 PHE A O 1
ATOM 875 N N . LYS A 1 106 ? -14.060 1.143 9.682 1.00 73.25 106 LYS A N 1
ATOM 876 C CA . LYS A 1 106 ? -15.125 0.182 10.016 1.00 73.25 106 LYS A CA 1
ATOM 877 C C . LYS A 1 106 ? -14.818 -0.589 11.298 1.00 73.25 106 LYS A C 1
ATOM 879 O O . LYS A 1 106 ? -15.713 -0.753 12.123 1.00 73.25 106 LYS A O 1
ATOM 884 N N . ARG A 1 107 ? -13.568 -1.028 11.487 1.00 72.44 107 ARG A N 1
ATOM 885 C CA . ARG A 1 10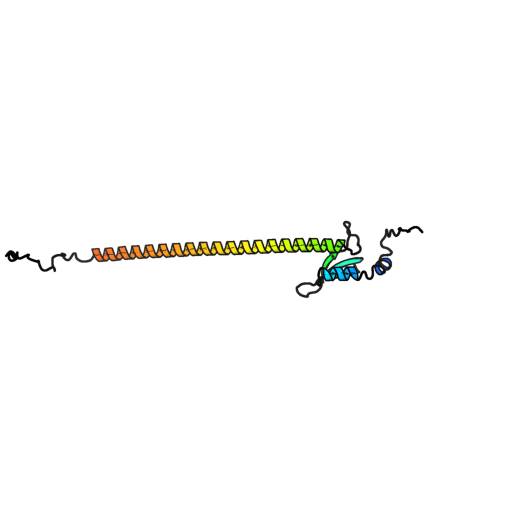7 ? -13.141 -1.713 12.720 1.00 72.44 107 ARG A CA 1
ATOM 886 C C . ARG A 1 107 ? -13.228 -0.796 13.934 1.00 72.44 107 ARG A C 1
ATOM 888 O O . ARG A 1 107 ? -13.846 -1.179 14.917 1.00 72.44 107 ARG A O 1
ATOM 895 N N . LEU A 1 108 ? -12.725 0.435 13.829 1.00 71.81 108 LEU A N 1
ATOM 896 C CA . LEU A 1 108 ? -12.835 1.419 14.911 1.00 71.81 108 LEU A CA 1
ATOM 897 C C . LEU A 1 108 ? -14.282 1.691 15.324 1.00 71.81 108 LEU A C 1
ATOM 899 O O . LEU A 1 108 ? -14.575 1.803 16.512 1.00 71.81 108 LEU A O 1
ATOM 903 N N . LYS A 1 109 ? -15.189 1.792 14.350 1.00 80.12 109 LYS A N 1
ATOM 904 C CA . LYS A 1 109 ? -16.612 1.970 14.635 1.00 80.12 109 LYS A CA 1
ATOM 905 C C . LYS A 1 109 ? -17.193 0.758 15.369 1.00 80.12 109 LYS A C 1
ATOM 907 O O . LYS A 1 109 ? -17.874 0.937 16.369 1.00 80.12 109 LYS A O 1
ATOM 912 N N . SER A 1 110 ? -16.874 -0.454 14.913 1.00 81.56 110 SER A N 1
ATOM 913 C CA . SER A 1 110 ? -17.305 -1.691 15.577 1.00 81.56 110 SER A CA 1
ATOM 914 C C . SER A 1 110 ? -16.797 -1.788 17.018 1.00 81.56 110 SER A C 1
ATOM 916 O O . SER A 1 110 ? -17.542 -2.212 17.897 1.00 81.56 110 SER A O 1
ATOM 918 N N . ASP A 1 111 ? -15.548 -1.394 17.270 1.00 84.25 111 ASP A N 1
ATOM 919 C CA . ASP A 1 111 ? -14.964 -1.403 18.615 1.00 84.25 111 ASP A CA 1
ATOM 920 C C . ASP A 1 111 ? -15.645 -0.374 19.532 1.00 84.25 111 ASP A C 1
ATOM 922 O O . ASP A 1 111 ? -15.865 -0.640 20.716 1.00 84.25 111 ASP A O 1
ATOM 926 N N . LEU A 1 112 ? -16.017 0.791 18.986 1.00 84.25 112 LEU A N 1
ATOM 927 C CA . LEU A 1 112 ? -16.768 1.813 19.713 1.00 84.25 112 LEU A CA 1
ATOM 928 C C . LEU A 1 112 ? -18.178 1.329 20.074 1.00 84.25 112 LEU A C 1
ATOM 930 O O . LEU A 1 112 ? -18.582 1.474 21.225 1.00 84.25 112 LEU A O 1
ATOM 934 N N . ASP A 1 113 ? -18.897 0.731 19.123 1.00 90.00 113 ASP A N 1
ATOM 935 C CA . ASP A 1 113 ? -20.248 0.205 19.349 1.00 90.00 113 ASP A CA 1
ATOM 936 C C . ASP A 1 113 ? -20.228 -0.897 20.427 1.00 90.00 113 ASP A C 1
ATOM 938 O O . ASP A 1 113 ? -21.011 -0.853 21.377 1.00 90.00 113 ASP A O 1
ATOM 942 N N . ALA A 1 114 ? -19.255 -1.816 20.369 1.00 88.81 114 ALA A N 1
ATOM 943 C CA . ALA A 1 114 ? -19.071 -2.855 21.386 1.00 88.81 114 ALA A CA 1
ATOM 944 C C . ALA A 1 114 ? -18.736 -2.279 22.775 1.00 88.81 114 ALA A C 1
ATOM 946 O O . ALA A 1 114 ? -19.156 -2.811 23.807 1.00 88.81 114 ALA A O 1
ATOM 947 N N . TYR A 1 115 ? -17.974 -1.182 22.829 1.00 87.00 115 TYR A N 1
ATOM 948 C CA . TYR A 1 115 ? -17.682 -0.495 24.084 1.00 87.00 115 TYR A CA 1
ATOM 949 C C . TYR A 1 115 ? -18.931 0.163 24.685 1.00 87.00 115 TYR A C 1
ATOM 951 O O . TYR A 1 115 ? -19.133 0.082 25.900 1.00 87.00 115 TYR A O 1
ATOM 959 N N . VAL A 1 116 ? -19.766 0.792 23.853 1.00 88.38 116 VAL A N 1
ATOM 960 C CA . VAL A 1 116 ? -21.038 1.395 24.280 1.00 88.38 116 VAL A CA 1
ATOM 961 C C . VAL A 1 116 ? -21.979 0.323 24.819 1.00 88.38 116 VAL A C 1
ATOM 963 O O . VAL A 1 116 ? -22.449 0.463 25.945 1.00 88.38 116 VAL A O 1
ATOM 966 N N . GLU A 1 117 ? -22.163 -0.781 24.096 1.00 90.88 117 GLU A N 1
ATOM 967 C CA . GLU A 1 117 ? -23.014 -1.897 24.530 1.00 90.88 117 GLU A CA 1
ATOM 968 C C . GLU A 1 117 ? -22.555 -2.459 25.884 1.00 90.88 117 GLU A C 1
ATOM 970 O O . GLU A 1 117 ? -23.346 -2.619 26.816 1.00 90.88 117 GLU A O 1
ATOM 975 N N . LYS A 1 118 ? -21.243 -2.659 26.055 1.00 90.50 118 LYS A N 1
ATOM 976 C CA . LYS A 1 118 ? -20.675 -3.113 27.329 1.00 90.50 118 LYS A CA 1
ATOM 977 C C . LYS A 1 118 ? -20.925 -2.118 28.467 1.00 90.50 118 LYS A C 1
ATOM 979 O O . LYS A 1 118 ? -21.146 -2.531 29.606 1.00 90.50 118 LYS A O 1
ATOM 984 N N . LYS A 1 119 ? -20.866 -0.813 28.186 1.00 87.31 119 LYS A N 1
ATOM 985 C CA . LYS A 1 119 ? -21.148 0.235 29.175 1.00 87.31 119 LYS A CA 1
ATOM 986 C C . LYS A 1 119 ? -22.622 0.289 29.551 1.00 87.31 119 LYS A C 1
ATOM 988 O O . LYS A 1 119 ? -22.919 0.398 30.736 1.00 87.31 119 LYS A O 1
ATOM 993 N N . GLU A 1 120 ? -23.521 0.178 28.583 1.00 87.62 120 GLU A N 1
ATOM 994 C CA . GLU A 1 120 ? -24.963 0.123 28.830 1.00 87.62 120 GLU A CA 1
ATOM 995 C C . GLU A 1 120 ? -25.339 -1.101 29.665 1.00 87.62 120 GLU A C 1
ATOM 997 O O . GLU A 1 120 ? -26.098 -0.984 30.628 1.00 87.62 120 GLU A O 1
ATOM 1002 N N . GLN A 1 121 ? -24.743 -2.256 29.363 1.00 88.19 121 GLN A N 1
ATOM 1003 C CA . GLN A 1 121 ? -24.969 -3.478 30.125 1.00 88.19 121 GLN A CA 1
ATOM 1004 C C . GLN A 1 121 ? -24.469 -3.351 31.567 1.00 88.19 121 GLN A C 1
ATOM 1006 O O . GLN A 1 121 ? -25.196 -3.687 32.497 1.00 88.19 121 GLN A O 1
ATOM 1011 N N . GLN A 1 122 ? -23.281 -2.771 31.767 1.00 88.56 122 GLN A N 1
ATOM 1012 C CA . GLN A 1 122 ? -22.745 -2.517 33.104 1.00 88.56 122 GLN A CA 1
ATOM 1013 C C . GLN A 1 122 ? -23.646 -1.574 33.919 1.00 88.56 122 GLN A C 1
ATOM 1015 O O . GLN A 1 122 ? -23.947 -1.861 35.073 1.00 88.56 122 GLN A O 1
ATOM 1020 N N . ILE A 1 123 ? -24.128 -0.483 33.313 1.00 85.19 123 ILE A N 1
ATOM 1021 C CA . ILE A 1 123 ? -25.059 0.450 33.971 1.00 85.19 123 ILE A CA 1
ATOM 1022 C C . ILE A 1 123 ? -26.371 -0.257 34.336 1.00 85.19 123 ILE A C 1
ATOM 1024 O O . ILE A 1 123 ? -26.918 -0.027 35.414 1.00 85.19 123 ILE A O 1
ATOM 1028 N N . SER A 1 124 ? -26.878 -1.123 33.453 1.00 86.25 124 SER A N 1
ATOM 1029 C CA . SER A 1 124 ? -28.092 -1.900 33.712 1.00 86.25 124 SER A CA 1
ATOM 1030 C C . SER A 1 124 ? -27.920 -2.853 34.897 1.00 86.25 124 SER A C 1
ATOM 1032 O O . SER A 1 124 ? -28.780 -2.891 35.780 1.00 86.25 124 SER A O 1
ATOM 1034 N N . ASP A 1 125 ? -26.799 -3.574 34.951 1.00 88.62 125 ASP A N 1
ATOM 1035 C CA . ASP A 1 125 ? -26.481 -4.502 36.038 1.00 88.62 125 ASP A CA 1
ATOM 1036 C C . ASP A 1 125 ? -26.327 -3.766 37.378 1.00 88.62 125 ASP A C 1
ATOM 1038 O O . ASP A 1 125 ? -26.916 -4.183 38.380 1.00 88.62 125 ASP A O 1
ATOM 1042 N N . ASP A 1 126 ? -25.622 -2.630 37.386 1.00 86.12 126 ASP A N 1
ATOM 1043 C CA . ASP A 1 126 ? -25.453 -1.780 38.569 1.00 86.12 126 ASP A CA 1
ATOM 1044 C C . ASP A 1 126 ? -26.809 -1.240 39.067 1.00 86.12 126 ASP A C 1
ATOM 1046 O O . ASP A 1 126 ? -27.109 -1.281 40.264 1.00 86.12 126 ASP A O 1
ATOM 1050 N N . HIS A 1 127 ? -27.688 -0.808 38.155 1.00 84.25 127 HIS A N 1
ATOM 1051 C CA . HIS A 1 127 ? -29.050 -0.380 38.494 1.00 84.25 127 HIS A CA 1
ATOM 1052 C C . HIS A 1 127 ? -29.892 -1.520 39.083 1.00 84.25 127 HIS A C 1
ATOM 1054 O O . HIS A 1 127 ? -30.623 -1.317 40.055 1.00 84.25 127 HIS A O 1
ATOM 1060 N N . GLN A 1 128 ? -29.806 -2.731 38.526 1.00 82.94 128 GLN A N 1
ATOM 1061 C CA . GLN A 1 128 ? -30.513 -3.883 39.085 1.00 82.94 128 GLN A CA 1
ATOM 1062 C C . GLN A 1 128 ? -29.988 -4.261 40.472 1.00 82.94 128 GLN A C 1
ATOM 1064 O O . GLN A 1 128 ? -30.783 -4.643 41.335 1.00 82.94 128 GLN A O 1
ATOM 1069 N N . ALA A 1 129 ? -28.676 -4.167 40.697 1.00 84.81 129 ALA A N 1
ATOM 1070 C CA . ALA A 1 129 ? -28.072 -4.412 42.001 1.00 84.81 129 ALA A CA 1
ATOM 1071 C C . ALA A 1 129 ? -28.590 -3.411 43.043 1.00 84.81 129 ALA A C 1
ATOM 1073 O O . ALA A 1 129 ? -29.076 -3.834 44.093 1.00 84.81 129 ALA A O 1
ATOM 1074 N N . MET A 1 130 ? -28.608 -2.118 42.706 1.00 86.50 130 MET A N 1
ATOM 1075 C CA . MET A 1 130 ? -29.139 -1.063 43.572 1.00 86.50 130 MET A CA 1
ATOM 1076 C C . MET A 1 130 ? -30.608 -1.314 43.954 1.00 86.50 130 MET A C 1
ATOM 1078 O O . MET A 1 130 ? -30.961 -1.275 45.130 1.00 86.50 130 MET A O 1
ATOM 1082 N N . LEU A 1 131 ? -31.465 -1.667 42.988 1.00 83.56 131 LEU A N 1
ATOM 1083 C CA . LEU A 1 131 ? -32.872 -1.987 43.265 1.00 83.56 131 LEU A CA 1
ATOM 1084 C C . LEU A 1 131 ? -33.030 -3.201 44.195 1.00 83.56 131 LEU A C 1
ATOM 1086 O O . LEU A 1 131 ? -33.929 -3.229 45.038 1.00 83.56 131 LEU A O 1
ATOM 1090 N N . ARG A 1 132 ? -32.176 -4.225 44.052 1.00 84.19 132 ARG A N 1
ATOM 1091 C CA . ARG A 1 132 ? -32.195 -5.398 44.943 1.00 84.19 132 ARG A CA 1
ATOM 1092 C C . ARG A 1 132 ? -31.795 -5.019 46.364 1.00 84.19 132 ARG A C 1
ATOM 1094 O O . ARG A 1 132 ? -32.437 -5.491 47.303 1.00 84.19 132 ARG A O 1
ATOM 1101 N N . GLU A 1 133 ? -30.768 -4.189 46.521 1.00 86.50 133 GLU A N 1
ATOM 1102 C CA . GLU A 1 133 ? -30.332 -3.688 47.826 1.00 86.50 133 GLU A CA 1
ATOM 1103 C C . GLU A 1 133 ? -31.431 -2.875 48.510 1.00 86.50 133 GLU A C 1
ATOM 1105 O O . GLU A 1 133 ? -31.762 -3.164 49.663 1.00 86.50 133 GLU A O 1
ATOM 1110 N N . ASP A 1 134 ? -32.075 -1.958 47.785 1.00 84.12 134 ASP A N 1
ATOM 1111 C CA . ASP A 1 134 ? -33.204 -1.179 48.297 1.00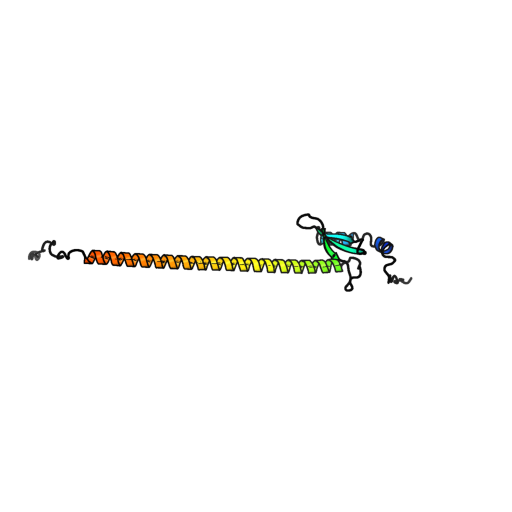 84.12 134 ASP A CA 1
ATOM 1112 C C . ASP A 1 134 ? -34.322 -2.097 48.808 1.00 84.12 134 ASP A C 1
ATOM 1114 O O . ASP A 1 134 ? -34.763 -1.971 49.951 1.00 84.12 134 ASP A O 1
ATOM 1118 N N . VAL A 1 135 ? -34.756 -3.087 48.018 1.00 83.81 135 VAL A N 1
ATOM 1119 C CA . VAL A 1 135 ? -35.808 -4.035 48.436 1.00 83.81 135 VAL A CA 1
ATOM 1120 C C . VAL A 1 135 ? -35.427 -4.788 49.716 1.00 83.81 135 VAL A C 1
ATOM 1122 O O . VAL A 1 135 ? -36.283 -5.030 50.573 1.00 83.81 135 VAL A O 1
ATOM 1125 N N . VAL A 1 136 ? -34.157 -5.167 49.873 1.00 86.19 136 VAL A N 1
ATOM 1126 C CA . VAL A 1 136 ? -33.667 -5.821 51.096 1.00 86.19 136 VAL A CA 1
ATOM 1127 C C . VAL A 1 136 ? -33.734 -4.868 52.289 1.00 86.19 136 VAL A C 1
ATOM 1129 O O . VAL A 1 136 ? -34.190 -5.282 53.3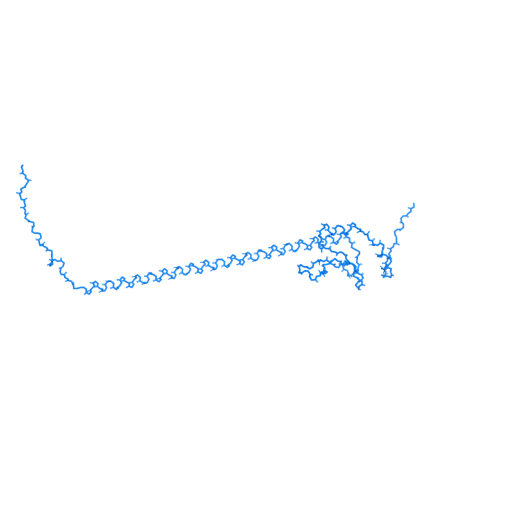59 1.00 86.19 136 VAL A O 1
ATOM 1132 N N . GLN A 1 137 ? -33.347 -3.602 52.112 1.00 82.69 137 GLN A N 1
ATOM 1133 C CA . GLN A 1 137 ? -33.452 -2.585 53.159 1.00 82.69 137 GLN A CA 1
ATOM 1134 C C . GLN A 1 137 ? -34.907 -2.347 53.573 1.00 82.69 137 GLN A C 1
ATOM 1136 O O . GLN A 1 137 ? -35.203 -2.390 54.767 1.00 82.69 137 GLN A O 1
ATOM 1141 N N . TRP A 1 138 ? -35.833 -2.211 52.618 1.00 81.06 138 TRP A N 1
ATOM 1142 C CA . TRP A 1 138 ? -37.266 -2.069 52.901 1.00 81.06 138 TRP A CA 1
ATOM 1143 C C . TRP A 1 138 ? -37.823 -3.261 53.682 1.00 81.06 138 TRP A C 1
ATOM 1145 O O . TRP A 1 138 ? -38.551 -3.078 54.655 1.00 81.06 138 TRP A O 1
ATOM 1155 N N . ARG A 1 139 ? -37.450 -4.494 53.313 1.00 82.81 139 ARG A N 1
ATOM 1156 C CA . ARG A 1 139 ? -37.862 -5.702 54.051 1.00 82.81 139 ARG A CA 1
ATOM 1157 C C . ARG A 1 139 ? -37.300 -5.743 55.468 1.00 82.81 139 ARG A C 1
ATOM 1159 O O . ARG A 1 139 ? -37.988 -6.205 56.377 1.00 82.81 139 ARG A O 1
ATOM 1166 N N . LYS A 1 140 ? -36.056 -5.297 55.662 1.00 84.25 140 LYS A N 1
ATOM 1167 C CA . LYS A 1 140 ? -35.433 -5.218 56.987 1.00 84.25 140 LYS A CA 1
ATOM 1168 C C . LYS A 1 140 ? -36.134 -4.170 57.856 1.00 84.25 140 LYS A C 1
ATOM 1170 O O . LYS A 1 140 ? -36.547 -4.507 58.960 1.00 84.25 140 LYS A O 1
ATOM 1175 N N . ALA A 1 141 ? -36.354 -2.968 57.325 1.00 77.75 141 ALA A N 1
ATOM 1176 C CA . ALA A 1 141 ? -37.078 -1.898 58.008 1.00 77.75 141 ALA A CA 1
ATOM 1177 C C . ALA A 1 141 ? -38.521 -2.307 58.359 1.00 77.75 141 ALA A C 1
ATOM 1179 O O . ALA A 1 141 ? -38.981 -2.059 59.468 1.00 77.75 141 ALA A O 1
ATOM 1180 N N . ALA A 1 142 ? -39.221 -3.003 57.456 1.00 79.56 142 ALA A N 1
ATOM 1181 C CA . ALA A 1 142 ? -40.562 -3.527 57.721 1.00 79.56 142 ALA A CA 1
ATOM 1182 C C . ALA A 1 142 ? -40.577 -4.549 58.873 1.00 79.56 142 ALA A C 1
ATOM 1184 O O . ALA A 1 142 ? -41.425 -4.460 59.756 1.00 79.56 142 ALA A O 1
ATOM 1185 N N . LYS A 1 143 ? -39.610 -5.476 58.921 1.00 78.50 143 LYS A N 1
ATOM 1186 C CA . LYS A 1 143 ? -39.475 -6.424 60.042 1.00 78.50 143 LYS A CA 1
ATOM 1187 C C . LYS A 1 143 ? -39.147 -5.739 61.367 1.00 78.50 143 LYS A C 1
ATOM 1189 O O . LYS A 1 143 ? -39.625 -6.170 62.411 1.00 78.50 143 LYS A O 1
ATOM 1194 N N . GLU A 1 144 ? -38.324 -4.695 61.337 1.00 75.44 144 GLU A N 1
ATOM 1195 C CA . GLU A 1 144 ? -38.025 -3.889 62.526 1.00 75.44 144 GLU A CA 1
ATOM 1196 C C . GLU A 1 144 ? -39.280 -3.155 63.030 1.00 75.44 144 GLU A C 1
ATOM 1198 O O . GLU A 1 144 ? -39.498 -3.097 64.238 1.00 75.44 144 GLU A O 1
ATOM 1203 N N . LEU A 1 145 ? -40.151 -2.687 62.125 1.00 71.62 145 LEU A N 1
ATOM 1204 C CA . LEU A 1 145 ? -41.460 -2.112 62.460 1.00 71.62 145 LEU A CA 1
ATOM 1205 C C . LEU A 1 145 ? -42.448 -3.138 63.037 1.00 71.62 145 LEU A C 1
ATOM 1207 O O . LEU A 1 145 ? -43.172 -2.809 63.970 1.00 71.62 145 LEU A O 1
ATOM 1211 N N . GLU A 1 146 ? -42.469 -4.375 62.536 1.00 70.94 146 GLU A N 1
ATOM 1212 C CA . GLU A 1 146 ? -43.311 -5.456 63.083 1.00 70.94 146 GLU A CA 1
ATOM 1213 C C . GLU A 1 146 ? -42.856 -5.928 64.475 1.00 70.94 146 GLU A C 1
ATOM 1215 O O . GLU A 1 146 ? -43.671 -6.384 65.275 1.00 70.94 146 GLU A O 1
ATOM 1220 N N . GLY A 1 147 ? -41.554 -5.835 64.767 1.00 64.38 147 GLY A N 1
ATOM 1221 C CA . GLY A 1 147 ? -40.966 -6.207 66.057 1.00 64.38 147 GLY A CA 1
ATOM 1222 C C . GLY A 1 147 ? -41.044 -5.117 67.129 1.00 64.38 147 GLY A C 1
ATOM 1223 O O . GLY A 1 147 ? -40.718 -5.379 68.290 1.00 64.38 147 GLY A O 1
ATOM 1224 N N . LEU A 1 148 ? -41.464 -3.902 66.767 1.00 62.22 148 LEU A N 1
ATOM 1225 C CA . LEU A 1 148 ? -41.736 -2.847 67.734 1.00 62.22 148 LEU A CA 1
ATOM 1226 C C . LEU A 1 148 ? -42.998 -3.218 68.527 1.00 62.22 148 LEU A C 1
ATOM 1228 O O . LEU A 1 148 ? -43.992 -3.646 67.935 1.00 62.22 148 LEU A O 1
ATOM 1232 N N . PRO A 1 149 ? -42.997 -3.071 69.866 1.00 58.88 149 PRO A N 1
ATOM 1233 C CA . PRO A 1 149 ? -44.217 -3.255 70.629 1.00 58.88 149 PRO A CA 1
ATOM 1234 C C . PRO A 1 149 ? -45.258 -2.299 70.054 1.00 58.88 149 PRO A C 1
ATOM 1236 O O . PRO A 1 149 ? -44.971 -1.113 69.884 1.00 58.88 149 PRO A O 1
ATOM 1239 N N . VAL A 1 150 ? -46.454 -2.813 69.760 1.00 59.66 150 VAL A N 1
ATOM 1240 C CA . VAL A 1 150 ? -47.628 -1.985 69.480 1.00 59.66 150 VAL A CA 1
ATOM 1241 C C . VAL A 1 150 ? -47.938 -1.255 70.785 1.00 59.66 150 VAL A C 1
ATOM 1243 O O . VAL A 1 150 ? -48.771 -1.688 71.579 1.00 59.66 150 VAL A O 1
ATOM 1246 N N . SER A 1 151 ? -47.175 -0.204 71.088 1.00 58.09 151 SER A N 1
ATOM 1247 C CA . SER A 1 151 ? -47.560 0.737 72.114 1.00 58.09 151 SER A CA 1
ATOM 1248 C C . SER A 1 151 ? -48.831 1.359 71.579 1.00 58.09 151 SER A C 1
ATOM 1250 O O . SER A 1 151 ? -48.862 1.959 70.506 1.00 58.09 151 SER A O 1
ATOM 1252 N N . ASP A 1 152 ? -49.911 1.069 72.290 1.00 51.78 152 ASP A N 1
ATOM 1253 C CA . ASP A 1 152 ? -51.224 1.623 72.055 1.00 51.78 152 ASP A CA 1
ATOM 1254 C C . ASP A 1 152 ? -51.064 3.110 71.713 1.00 51.78 152 ASP A C 1
ATOM 1256 O O . ASP A 1 152 ? -50.598 3.901 72.540 1.00 51.78 152 ASP A O 1
ATOM 1260 N N . ALA A 1 153 ? -51.359 3.480 70.462 1.00 55.78 153 ALA A N 1
ATOM 1261 C CA . ALA A 1 153 ? -51.086 4.818 69.944 1.00 55.78 153 ALA A CA 1
ATOM 1262 C C . ALA A 1 153 ? -51.858 5.896 70.722 1.00 55.78 153 ALA A C 1
ATOM 1264 O O . ALA A 1 153 ? -51.603 7.078 70.543 1.00 55.78 153 ALA A O 1
ATOM 1265 N N . THR A 1 154 ? -52.774 5.504 71.613 1.00 52.75 154 THR A N 1
ATOM 1266 C CA . THR A 1 154 ? -53.511 6.372 72.534 1.00 52.75 154 THR A CA 1
ATOM 1267 C C . THR A 1 154 ? -52.972 6.427 73.967 1.00 52.75 154 THR A C 1
ATOM 1269 O O . THR A 1 154 ? -53.436 7.263 74.739 1.00 52.75 154 THR A O 1
ATOM 1272 N N . ALA A 1 155 ? -51.978 5.619 74.346 1.00 50.94 155 ALA A N 1
ATOM 1273 C CA . ALA A 1 155 ? -51.491 5.546 75.730 1.00 50.94 155 ALA A CA 1
ATOM 1274 C C . ALA A 1 155 ? -50.643 6.756 76.175 1.00 50.94 155 ALA A C 1
ATOM 1276 O O . ALA A 1 155 ? -50.432 6.949 77.372 1.00 50.94 155 ALA A O 1
ATOM 1277 N N . GLY A 1 156 ? -50.175 7.585 75.234 1.00 47.50 156 GLY A N 1
ATOM 1278 C CA . GLY A 1 156 ? -49.373 8.786 75.514 1.00 47.50 156 GLY A CA 1
ATOM 1279 C C . GLY A 1 156 ? -50.024 10.120 75.133 1.00 47.50 156 GLY A C 1
ATOM 1280 O O . GLY A 1 156 ? -49.514 11.172 75.518 1.00 47.50 156 GLY A O 1
ATOM 1281 N N . TYR A 1 157 ? -51.140 10.118 74.397 1.00 46.38 157 TYR A N 1
ATOM 1282 C CA . TYR A 1 157 ? -51.807 11.364 74.019 1.00 46.38 157 TYR A CA 1
ATOM 1283 C C . TYR A 1 157 ? -52.748 11.809 75.135 1.00 46.38 157 TYR A C 1
ATOM 1285 O O . TYR A 1 157 ? -53.635 11.074 75.571 1.00 46.38 157 TYR A O 1
ATOM 1293 N N . ARG A 1 158 ? -52.561 13.048 75.597 1.00 47.88 158 ARG A N 1
ATOM 1294 C CA . ARG A 1 158 ? -53.478 13.711 76.527 1.00 47.88 158 ARG A CA 1
ATOM 1295 C C . ARG A 1 158 ? -54.877 13.660 75.904 1.00 47.88 158 ARG A C 1
ATOM 1297 O O . ARG A 1 158 ? -55.066 14.209 74.821 1.00 47.88 158 ARG A O 1
ATOM 1304 N N . LYS A 1 159 ? -55.840 12.993 76.555 1.00 57.25 159 LYS A N 1
ATOM 1305 C CA . LYS A 1 159 ? -57.245 13.017 76.124 1.00 57.25 159 LYS A CA 1
ATOM 1306 C C . LYS A 1 159 ? -57.677 14.480 76.054 1.00 57.25 159 LYS A C 1
ATOM 1308 O O . LYS A 1 159 ? -57.802 15.129 77.089 1.00 57.25 159 LYS A O 1
ATOM 1313 N N . VAL A 1 160 ? -57.847 15.007 74.846 1.00 54.62 160 VAL A N 1
ATOM 1314 C CA . VAL A 1 160 ? -58.408 16.341 74.642 1.00 54.62 160 VAL A CA 1
ATOM 1315 C C . VAL A 1 160 ? -59.899 16.211 74.922 1.00 54.62 160 VAL A C 1
ATOM 1317 O O . VAL A 1 160 ? -60.669 15.766 74.074 1.00 54.62 160 VAL A O 1
ATOM 1320 N N . SER A 1 161 ? -60.306 16.514 76.151 1.00 56.97 161 SER A N 1
ATOM 1321 C CA . SER A 1 161 ? -61.707 16.765 76.455 1.00 56.97 161 SER A CA 1
ATOM 1322 C C . SER A 1 161 ? -62.071 18.101 75.821 1.00 56.97 161 SER A C 1
ATOM 1324 O O . SER A 1 161 ? -61.557 19.142 76.226 1.00 56.97 161 SER A O 1
ATOM 1326 N N . TYR A 1 162 ? -62.929 18.068 74.805 1.00 48.84 162 TYR A N 1
ATOM 1327 C CA . TYR A 1 162 ? -63.618 19.266 74.345 1.00 48.84 162 TYR A CA 1
ATOM 1328 C C . TYR A 1 162 ? -64.543 19.730 75.473 1.00 48.84 162 TYR A C 1
ATOM 1330 O O . TYR A 1 162 ? -65.650 19.215 75.625 1.00 48.84 162 TYR A O 1
ATOM 1338 N N . GLU A 1 163 ? -64.092 20.684 76.281 1.00 51.78 163 GLU A N 1
ATOM 1339 C CA . GLU A 1 163 ? -65.028 21.538 77.001 1.00 51.78 163 GLU A CA 1
ATOM 1340 C C . GLU A 1 163 ? -65.694 22.437 75.956 1.00 51.78 163 GLU A C 1
ATOM 1342 O O . GLU A 1 163 ? -65.031 23.157 75.204 1.00 51.78 163 GLU A O 1
ATOM 1347 N N . LYS A 1 164 ? -67.020 22.324 75.843 1.00 52.69 164 LYS A N 1
ATOM 1348 C CA . LYS A 1 164 ? -67.836 23.279 75.096 1.00 52.69 164 LYS A CA 1
ATOM 1349 C C . LYS A 1 164 ? -67.685 24.640 75.774 1.00 52.69 164 LYS A C 1
ATOM 1351 O O . LYS A 1 164 ? -68.299 24.877 76.809 1.00 52.69 164 LYS A O 1
ATOM 1356 N N . ASN A 1 165 ? -66.895 25.526 75.179 1.00 46.62 165 ASN A N 1
ATOM 1357 C CA . ASN A 1 165 ? -67.008 26.955 75.439 1.00 46.62 165 ASN A CA 1
ATOM 1358 C C . ASN A 1 165 ? -68.256 27.461 74.709 1.00 46.62 165 ASN A C 1
ATOM 1360 O O . ASN A 1 165 ? -68.190 27.855 73.545 1.00 46.62 165 ASN A O 1
ATOM 1364 N N . ASP A 1 166 ? -69.398 27.406 75.388 1.00 53.22 166 ASP A N 1
ATOM 1365 C CA . ASP A 1 166 ? -70.602 28.139 74.999 1.00 53.22 166 ASP A CA 1
ATOM 1366 C C . ASP A 1 166 ? -70.420 29.618 75.374 1.00 53.22 166 ASP A C 1
ATOM 1368 O O . ASP A 1 166 ? -71.075 30.102 76.281 1.00 53.22 166 ASP A O 1
ATOM 1372 N N . GLU A 1 167 ? -69.506 30.342 74.724 1.00 52.16 167 GLU A N 1
ATOM 1373 C CA . GLU A 1 167 ? -69.392 31.797 74.899 1.00 52.16 167 GLU A CA 1
ATOM 1374 C C . GLU A 1 167 ? -68.688 32.437 73.693 1.00 52.16 167 GLU A C 1
ATOM 1376 O O . GLU A 1 167 ? -67.486 32.689 73.687 1.00 52.16 167 GLU A O 1
ATOM 1381 N N . CYS A 1 168 ? -69.458 32.648 72.622 1.00 40.84 168 CYS A N 1
ATOM 1382 C CA . CYS A 1 168 ? -69.256 33.737 71.662 1.00 40.84 168 CYS A CA 1
ATOM 1383 C C . CYS A 1 168 ? -70.495 33.846 70.762 1.00 40.84 168 CYS A C 1
ATOM 1385 O O . CYS A 1 168 ? -70.506 33.413 69.615 1.00 40.84 168 CYS A O 1
ATOM 1387 N N . ASN A 1 169 ? -71.573 34.379 71.334 1.00 44.59 169 ASN A N 1
ATOM 1388 C CA . ASN A 1 169 ? -72.673 34.993 70.597 1.00 44.59 169 ASN A CA 1
ATOM 1389 C C . ASN A 1 169 ? -73.301 36.060 71.495 1.00 44.59 169 ASN A C 1
ATOM 1391 O O . ASN A 1 169 ? -74.239 35.767 72.237 1.00 44.59 169 ASN A O 1
ATOM 1395 N N . SER A 1 170 ? -72.747 37.272 71.445 1.00 37.56 170 SER A N 1
ATOM 1396 C CA . SER A 1 170 ? -73.449 38.569 71.490 1.00 37.56 170 SER A CA 1
ATOM 1397 C C . SER A 1 170 ? -72.440 39.699 71.332 1.00 37.56 170 SER A C 1
ATOM 1399 O O . SER A 1 170 ? -71.460 39.711 72.107 1.00 37.56 170 SER A O 1
#

pLDDT: mean 72.2, std 16.76, range [32.31, 90.88]

Sequence (170 aa):
MELNSNFHDRAGNLIGETYSLILQDPFFENKLRNFDPNLRLTFDQIQKKWVVLEAAPDGSGWNVILACEDEDGNPKAPGEWVLNRLYVYRQRYEAKREMGIDEWFKRLKSDLDAYVEKKEQQISDDHQAMLREDVVQWRKAAKELEGLPVSDATAGYRKVSYEKNDECNS

Radius of gyration: 46.51 Å; chains: 1; bounding box: 99×50×129 Å